Protein AF-M6FG66-F1 (afdb_monomer)

Nearest PDB structures (foldseek):
  4xb6-assembly1_E  TM=2.928E-01  e=1.769E-01  Escherichia coli str. K-12 substr. MG1655
  7z15-assembly1_A  TM=2.916E-01  e=2.229E-01  Escherichia coli

Structure (mmCIF, N/CA/C/O backbone):
data_AF-M6FG66-F1
#
_entry.id   AF-M6FG66-F1
#
loop_
_atom_site.group_PDB
_atom_site.id
_atom_site.type_symbol
_atom_site.label_atom_id
_atom_site.label_alt_id
_atom_site.label_comp_id
_atom_site.label_asym_id
_atom_site.label_entity_id
_atom_site.label_seq_id
_atom_site.pdbx_PDB_ins_code
_atom_site.Cartn_x
_atom_site.Cartn_y
_atom_site.Cartn_z
_atom_site.occupancy
_atom_site.B_iso_or_equiv
_atom_site.auth_seq_id
_atom_site.auth_comp_id
_atom_site.auth_asym_id
_atom_site.auth_atom_id
_atom_site.pdbx_PDB_model_num
ATOM 1 N N . MET A 1 1 ? -5.358 10.974 -17.716 1.00 60.91 1 MET A N 1
ATOM 2 C CA . MET A 1 1 ? -4.245 11.080 -16.752 1.00 60.91 1 MET A CA 1
ATOM 3 C C . MET A 1 1 ? -3.367 9.846 -16.891 1.00 60.91 1 MET A C 1
ATOM 5 O O . MET A 1 1 ? -3.905 8.745 -16.859 1.00 60.91 1 MET A O 1
ATOM 9 N N . LYS A 1 2 ? -2.062 9.996 -17.146 1.00 78.00 2 LYS A N 1
ATOM 10 C CA . LYS A 1 2 ? -1.138 8.850 -17.118 1.00 78.00 2 LYS A CA 1
ATOM 11 C C . LYS A 1 2 ? -0.629 8.708 -15.685 1.00 78.00 2 LYS A C 1
ATOM 13 O O . LYS A 1 2 ? -0.213 9.706 -15.103 1.00 78.00 2 LYS A O 1
ATOM 18 N N . SER A 1 3 ? -0.677 7.500 -15.138 1.00 86.12 3 SER A N 1
ATOM 19 C CA . SER A 1 3 ? -0.088 7.172 -13.840 1.00 86.12 3 SER A CA 1
ATOM 20 C C . SER A 1 3 ? 0.838 5.971 -13.975 1.00 86.12 3 SER A C 1
ATOM 22 O O . SER A 1 3 ? 0.675 5.139 -14.877 1.00 86.12 3 SER A O 1
ATOM 24 N N . ARG A 1 4 ? 1.837 5.890 -13.099 1.00 90.50 4 ARG A N 1
ATOM 25 C CA . ARG A 1 4 ? 2.753 4.751 -13.024 1.00 90.50 4 ARG A CA 1
ATOM 26 C C . ARG A 1 4 ? 2.960 4.357 -11.572 1.00 90.50 4 ARG A C 1
ATOM 28 O O . ARG A 1 4 ? 3.321 5.197 -10.755 1.00 90.50 4 ARG A O 1
ATOM 35 N N . ILE A 1 5 ? 2.803 3.068 -11.272 1.00 92.88 5 ILE A N 1
ATOM 36 C CA . ILE A 1 5 ? 3.134 2.535 -9.948 1.00 92.88 5 ILE A CA 1
ATOM 37 C C . ILE A 1 5 ? 4.638 2.698 -9.712 1.00 92.88 5 ILE A C 1
ATOM 39 O O . ILE A 1 5 ? 5.462 2.171 -10.464 1.00 92.88 5 ILE A O 1
ATOM 43 N N . GLN A 1 6 ? 4.966 3.432 -8.655 1.00 93.25 6 GLN A N 1
ATOM 44 C CA . GLN A 1 6 ? 6.317 3.640 -8.151 1.00 93.25 6 GLN A CA 1
ATOM 45 C C . GLN A 1 6 ? 6.665 2.604 -7.089 1.00 93.25 6 GLN A C 1
ATOM 47 O O . GLN A 1 6 ? 7.740 2.004 -7.127 1.00 93.25 6 GLN A O 1
ATOM 52 N N . ASP A 1 7 ? 5.740 2.352 -6.161 1.00 91.62 7 ASP A N 1
ATOM 53 C CA . ASP A 1 7 ? 5.947 1.342 -5.134 1.00 91.62 7 ASP A CA 1
ATOM 54 C C . ASP A 1 7 ? 4.645 0.710 -4.643 1.00 91.62 7 ASP A C 1
ATOM 56 O O . ASP A 1 7 ? 3.538 1.197 -4.881 1.00 91.62 7 ASP A O 1
ATOM 60 N N . TYR A 1 8 ? 4.818 -0.404 -3.942 1.00 92.31 8 TYR A N 1
ATOM 61 C CA . TYR A 1 8 ? 3.761 -1.167 -3.307 1.00 92.31 8 TYR A CA 1
ATOM 62 C C . TYR A 1 8 ? 4.204 -1.565 -1.902 1.00 92.31 8 TYR A C 1
ATOM 64 O O . TYR A 1 8 ? 5.243 -2.209 -1.721 1.00 92.31 8 TYR A O 1
ATOM 72 N N . LEU A 1 9 ? 3.395 -1.203 -0.911 1.00 92.31 9 LEU A N 1
ATOM 73 C CA . LEU A 1 9 ? 3.662 -1.431 0.499 1.00 92.31 9 LEU A CA 1
ATOM 74 C C . LEU A 1 9 ? 2.567 -2.296 1.110 1.00 92.31 9 LEU A C 1
ATOM 76 O O . LEU A 1 9 ? 1.380 -2.101 0.870 1.00 92.31 9 LEU A O 1
ATOM 80 N N . ARG A 1 10 ? 2.986 -3.224 1.968 1.00 92.12 10 ARG A N 1
ATOM 81 C CA . ARG A 1 10 ? 2.096 -4.047 2.783 1.00 92.12 10 ARG A CA 1
ATOM 82 C C . ARG A 1 10 ? 2.350 -3.722 4.250 1.00 92.12 10 ARG A C 1
ATOM 84 O O . ARG A 1 10 ? 3.420 -4.050 4.765 1.00 92.12 10 ARG A O 1
ATOM 91 N N . ILE A 1 11 ? 1.406 -3.054 4.907 1.00 88.06 11 ILE A N 1
ATOM 92 C CA . ILE A 1 11 ? 1.613 -2.466 6.236 1.00 88.06 11 ILE A CA 1
ATOM 93 C C . ILE A 1 11 ? 0.613 -3.0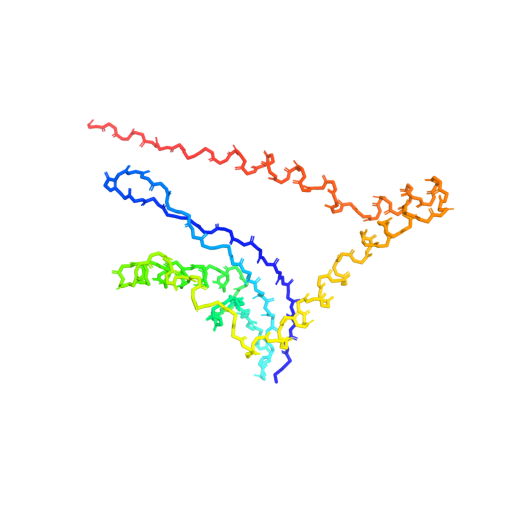43 7.236 1.00 88.06 11 ILE A C 1
ATOM 95 O O . ILE A 1 11 ? -0.590 -3.056 7.003 1.00 88.06 11 ILE A O 1
ATOM 99 N N . GLY A 1 12 ? 1.119 -3.501 8.382 1.00 88.06 12 GLY A N 1
ATOM 100 C CA . GLY A 1 12 ? 0.297 -3.791 9.554 1.00 88.06 12 GLY A CA 1
ATOM 101 C C . GLY A 1 12 ? 0.272 -2.584 10.484 1.00 88.06 12 GLY A C 1
ATOM 102 O O . GLY A 1 12 ? 1.330 -2.138 10.935 1.00 88.06 12 GLY A O 1
ATOM 103 N N . LEU A 1 13 ? -0.918 -2.069 10.791 1.00 86.56 13 LEU A N 1
ATOM 104 C CA . LEU A 1 13 ? -1.086 -0.965 11.733 1.00 86.56 13 LEU A CA 1
ATOM 105 C C . LEU A 1 13 ? -1.432 -1.490 13.131 1.00 86.56 13 LEU A C 1
ATOM 107 O O . LEU A 1 13 ? -2.011 -2.561 13.311 1.00 86.56 13 LEU A O 1
ATOM 111 N N . SER A 1 14 ? -1.039 -0.738 14.155 1.00 87.62 14 SER A N 1
ATOM 112 C CA . SER A 1 14 ? -1.390 -1.053 15.540 1.00 87.62 14 SER A CA 1
ATOM 113 C C . SER A 1 14 ? -1.357 0.197 16.403 1.00 87.62 14 SER A C 1
ATOM 115 O O . SER A 1 14 ? -0.608 1.130 16.119 1.00 87.62 14 SER A O 1
ATOM 117 N N . ALA A 1 15 ? -2.121 0.186 17.488 1.00 84.69 15 ALA A N 1
ATOM 118 C CA . ALA A 1 15 ? -2.133 1.249 18.476 1.00 84.69 15 ALA A CA 1
ATOM 119 C C . ALA A 1 15 ? -2.057 0.694 19.896 1.00 84.69 15 ALA A C 1
ATOM 121 O O . ALA A 1 15 ? -2.389 -0.461 20.155 1.00 84.69 15 ALA A O 1
ATOM 122 N N . ARG A 1 16 ? -1.612 1.524 20.840 1.00 85.81 16 ARG A N 1
ATOM 123 C CA . ARG A 1 16 ? -1.614 1.185 22.264 1.00 85.81 16 ARG A CA 1
ATOM 124 C C . ARG A 1 16 ? -2.794 1.875 22.938 1.00 85.81 16 ARG A C 1
ATOM 126 O O . ARG A 1 16 ? -2.924 3.091 22.859 1.00 85.81 16 ARG A O 1
ATOM 133 N N . HIS A 1 17 ? -3.629 1.103 23.619 1.00 79.69 17 HIS A N 1
ATOM 134 C CA . HIS A 1 17 ? -4.690 1.630 24.461 1.00 79.69 17 HIS A CA 1
ATOM 135 C C . HIS A 1 17 ? -4.076 2.186 25.752 1.00 79.69 17 HIS A C 1
ATOM 137 O O . HIS A 1 17 ? -3.503 1.431 26.537 1.00 79.69 17 HIS A O 1
ATOM 143 N N . ASN A 1 18 ? -4.157 3.502 25.966 1.00 79.88 18 ASN A N 1
ATOM 144 C CA . ASN A 1 18 ? -3.470 4.162 27.085 1.00 79.88 18 ASN A CA 1
ATOM 145 C C . ASN A 1 18 ? -3.875 3.615 28.472 1.00 79.88 18 ASN A C 1
ATOM 147 O O . ASN A 1 18 ? -2.969 3.321 29.251 1.00 79.88 18 ASN A O 1
ATOM 151 N N . PRO A 1 19 ? -5.172 3.410 28.792 1.00 82.50 19 PRO A N 1
ATOM 152 C CA . PRO A 1 19 ? -5.582 2.930 30.116 1.00 82.50 19 PRO A CA 1
ATOM 153 C C . PRO A 1 19 ? -5.103 1.515 30.463 1.00 82.50 19 PRO A C 1
ATOM 155 O O . PRO A 1 19 ? -4.722 1.258 31.599 1.00 82.50 19 PRO A O 1
ATOM 158 N N . THR A 1 20 ? -5.116 0.586 29.502 1.00 82.75 20 THR A N 1
ATOM 159 C CA . THR A 1 20 ? -4.793 -0.835 29.759 1.00 82.75 20 THR A CA 1
ATOM 160 C C . THR A 1 20 ? -3.396 -1.232 29.288 1.00 82.75 20 THR A C 1
ATOM 162 O O . THR A 1 20 ? -2.978 -2.368 29.487 1.00 82.75 20 THR A O 1
ATOM 165 N N . SER A 1 21 ? -2.672 -0.328 28.619 1.00 84.75 21 SER A N 1
ATOM 166 C CA . SER A 1 21 ? -1.422 -0.604 27.891 1.00 84.75 21 SER A CA 1
ATOM 167 C C . SER A 1 21 ? -1.515 -1.720 26.840 1.00 84.75 21 SER A C 1
ATOM 169 O O . SER A 1 21 ? -0.499 -2.107 26.255 1.00 84.75 21 SER A O 1
ATOM 171 N N . GLN A 1 22 ? -2.721 -2.218 26.557 1.00 85.50 22 GLN A N 1
ATOM 172 C CA . GLN A 1 22 ? -2.945 -3.278 25.590 1.00 85.50 22 GLN A CA 1
ATOM 173 C C . GLN A 1 22 ? -2.666 -2.759 24.183 1.00 85.50 22 GLN A C 1
ATOM 175 O O . GLN A 1 22 ? -3.060 -1.651 23.815 1.00 85.50 22 GLN A O 1
ATOM 180 N N . LYS A 1 23 ? -1.971 -3.566 23.385 1.00 86.56 23 LYS A N 1
ATOM 181 C CA . LYS A 1 23 ? -1.747 -3.272 21.974 1.00 86.56 23 LYS A CA 1
ATOM 182 C C . LYS A 1 23 ? -2.909 -3.833 21.161 1.00 86.56 23 LYS A C 1
ATOM 184 O O . LYS A 1 23 ? -3.152 -5.036 21.192 1.00 86.56 23 LYS A O 1
ATOM 189 N N . VAL A 1 24 ? -3.598 -2.953 20.450 1.00 81.69 24 VAL A N 1
ATOM 190 C CA . VAL A 1 24 ? -4.646 -3.284 19.488 1.00 81.69 24 VAL A CA 1
ATOM 191 C C . VAL A 1 24 ? -4.000 -3.324 18.113 1.00 81.69 24 VAL A C 1
ATOM 193 O O . VAL A 1 24 ? -3.283 -2.397 17.728 1.00 81.69 24 VAL A O 1
ATOM 196 N N . TYR A 1 25 ? -4.203 -4.420 17.400 1.00 85.88 25 TYR A N 1
ATOM 197 C CA . TYR A 1 25 ? -3.751 -4.577 16.024 1.00 85.88 25 TYR A CA 1
ATOM 198 C C . TYR A 1 25 ? -4.922 -4.279 15.099 1.00 85.88 25 TYR A C 1
ATOM 200 O O . TYR A 1 25 ? -6.049 -4.626 15.427 1.00 85.88 25 TYR A O 1
ATOM 208 N N . PHE A 1 26 ? -4.651 -3.615 13.982 1.00 86.31 26 PHE A N 1
ATOM 209 C CA . PHE A 1 26 ? -5.640 -3.349 12.945 1.00 86.31 26 PHE A CA 1
ATOM 210 C C . PHE A 1 26 ? -5.467 -4.334 11.787 1.00 86.31 26 PHE A C 1
ATOM 212 O O . PHE A 1 26 ? -4.424 -5.000 11.707 1.00 86.31 26 PHE A O 1
ATOM 219 N N . PRO A 1 27 ? -6.450 -4.411 10.874 1.00 84.69 27 PRO A N 1
ATOM 220 C CA . PRO A 1 27 ? -6.275 -5.114 9.617 1.00 84.69 27 PRO A CA 1
ATOM 221 C C . PRO A 1 27 ? -5.007 -4.655 8.893 1.00 84.69 27 PRO A C 1
ATOM 223 O O . PRO A 1 27 ? -4.590 -3.494 8.958 1.00 84.69 27 PRO A O 1
ATOM 226 N N . LEU A 1 28 ? -4.372 -5.606 8.222 1.00 89.06 28 LEU A N 1
ATOM 227 C CA . LEU A 1 28 ? -3.269 -5.324 7.322 1.00 89.06 28 LEU A CA 1
ATOM 228 C C . LEU A 1 28 ? -3.813 -4.600 6.085 1.00 89.06 28 LEU A C 1
ATOM 230 O O . LEU A 1 28 ? -4.879 -4.967 5.603 1.00 89.06 28 LEU A O 1
ATOM 234 N N . ILE A 1 29 ? -3.071 -3.610 5.589 1.00 90.75 29 ILE A N 1
ATOM 235 C CA . ILE A 1 29 ? -3.455 -2.812 4.421 1.00 90.75 29 ILE A CA 1
ATOM 236 C C . ILE A 1 29 ? -2.400 -2.863 3.319 1.00 90.75 29 ILE A C 1
ATOM 238 O O . ILE A 1 29 ? -1.194 -2.984 3.588 1.00 90.75 29 ILE A O 1
ATOM 242 N N . HIS A 1 30 ? -2.863 -2.716 2.084 1.00 93.25 30 HIS A N 1
ATOM 243 C CA . HIS A 1 30 ? -2.042 -2.570 0.895 1.00 93.25 30 HIS A CA 1
ATOM 244 C C . HIS A 1 30 ? -2.091 -1.123 0.412 1.00 93.25 30 HIS A C 1
ATOM 246 O O . HIS A 1 30 ? -3.153 -0.588 0.102 1.00 93.25 30 HIS A O 1
ATOM 252 N N . ILE A 1 31 ? -0.918 -0.495 0.339 1.00 94.50 31 ILE A N 1
ATOM 253 C CA . ILE A 1 31 ? -0.762 0.868 -0.162 1.00 94.50 31 ILE A CA 1
ATOM 254 C C . ILE A 1 31 ? -0.026 0.823 -1.494 1.00 94.50 31 ILE A C 1
ATOM 256 O O . ILE A 1 31 ? 1.097 0.320 -1.580 1.00 94.50 31 ILE A O 1
ATOM 260 N N . VAL A 1 32 ? -0.648 1.385 -2.521 1.00 95.25 32 VAL A N 1
ATOM 261 C CA . VAL A 1 32 ? -0.026 1.626 -3.825 1.00 95.25 32 VAL A CA 1
ATOM 262 C C . VAL A 1 32 ? 0.398 3.077 -3.885 1.00 95.25 32 VAL A C 1
ATOM 264 O O . VAL A 1 32 ? -0.383 3.944 -3.516 1.00 95.25 32 VAL A O 1
ATOM 267 N N . VAL A 1 33 ? 1.612 3.343 -4.359 1.00 95.50 33 VAL A N 1
ATOM 268 C CA . VAL A 1 33 ? 2.073 4.703 -4.643 1.00 95.50 33 VAL A CA 1
ATOM 269 C C . VAL A 1 33 ? 2.209 4.852 -6.147 1.00 95.50 33 VAL A C 1
ATOM 271 O O . VAL A 1 33 ? 3.015 4.157 -6.769 1.00 95.50 33 VAL A O 1
ATOM 274 N N . GLU A 1 34 ? 1.433 5.755 -6.730 1.00 95.25 34 GLU A N 1
ATOM 275 C CA . GLU A 1 34 ? 1.498 6.106 -8.145 1.00 95.25 34 GLU A CA 1
ATOM 276 C C . GLU A 1 34 ? 2.143 7.482 -8.317 1.00 95.25 34 GLU A C 1
ATOM 278 O O . GLU A 1 34 ? 1.810 8.422 -7.597 1.00 95.25 34 GLU A O 1
ATOM 283 N N . GLU A 1 35 ? 3.048 7.620 -9.287 1.00 93.81 35 GLU A N 1
ATOM 284 C CA . GLU A 1 35 ? 3.356 8.940 -9.837 1.00 93.81 35 GLU A CA 1
ATOM 285 C C . GLU A 1 35 ? 2.234 9.327 -10.801 1.00 93.81 35 GLU A C 1
ATOM 287 O O . GLU A 1 35 ? 1.780 8.511 -11.613 1.00 93.81 35 GLU A O 1
ATOM 292 N N . VAL A 1 36 ? 1.794 10.572 -10.706 1.00 91.38 36 VAL A N 1
ATOM 293 C CA . VAL A 1 36 ? 0.725 11.134 -11.518 1.00 91.38 36 VAL A CA 1
ATOM 294 C C . VAL A 1 36 ? 1.269 12.346 -12.253 1.00 91.38 36 VAL A C 1
ATOM 296 O O . VAL A 1 36 ? 1.801 13.274 -11.640 1.00 91.38 36 VAL A O 1
ATOM 299 N N . TYR A 1 37 ? 1.129 12.327 -13.577 1.00 86.25 37 TYR A N 1
ATOM 300 C CA . TYR A 1 37 ? 1.535 13.436 -14.431 1.00 86.25 37 TYR A CA 1
ATOM 301 C C . TYR A 1 37 ? 0.346 14.358 -14.688 1.00 86.25 37 TYR A C 1
ATOM 303 O O . TYR A 1 37 ? -0.618 13.955 -15.353 1.00 86.25 37 TYR A O 1
ATOM 311 N N . TYR A 1 38 ? 0.444 15.591 -14.198 1.00 80.88 38 TYR A N 1
ATOM 312 C CA . TYR A 1 38 ? -0.483 16.667 -14.528 1.00 80.88 38 TYR A CA 1
ATOM 313 C C . TYR A 1 38 ? 0.032 17.478 -15.729 1.00 80.88 38 TYR A C 1
ATOM 315 O O . TYR A 1 38 ? 1.233 17.499 -16.022 1.00 80.88 38 TYR A O 1
ATOM 323 N N . GLU A 1 39 ? -0.885 18.108 -16.467 1.00 71.62 39 GLU A N 1
ATOM 324 C CA . GLU A 1 39 ? -0.532 19.024 -17.556 1.00 71.62 39 GLU A CA 1
ATOM 325 C C . GLU A 1 39 ? 0.274 20.193 -16.950 1.00 71.62 39 GLU A C 1
ATOM 327 O O . GLU A 1 39 ? -0.129 20.729 -15.926 1.00 71.62 39 GLU A O 1
ATOM 332 N N . GLU A 1 40 ? 1.435 20.524 -17.539 1.00 59.50 40 GLU A N 1
ATOM 333 C CA . GLU A 1 40 ? 2.478 21.456 -17.030 1.00 59.50 40 GLU A CA 1
ATOM 334 C C . GLU A 1 40 ? 3.619 20.875 -16.154 1.00 59.50 40 GLU A C 1
ATOM 336 O O . GLU A 1 40 ? 4.256 21.586 -15.383 1.00 59.50 40 GLU A O 1
ATOM 341 N N . SER A 1 41 ? 4.008 19.608 -16.353 1.00 63.88 41 SER A N 1
ATOM 342 C CA . SER A 1 41 ? 5.250 19.000 -15.802 1.00 63.88 41 SER A CA 1
ATOM 343 C C . SER A 1 41 ? 5.306 18.811 -14.279 1.00 63.88 41 SER A C 1
ATOM 345 O O . SER A 1 41 ? 6.329 18.361 -13.758 1.00 63.88 41 SER A O 1
ATOM 347 N N . ALA A 1 42 ? 4.226 19.105 -13.556 1.00 76.69 42 ALA A N 1
ATOM 348 C CA . ALA A 1 42 ? 4.131 18.801 -12.136 1.00 76.69 42 ALA A CA 1
ATOM 349 C C . ALA A 1 42 ? 3.883 17.297 -11.938 1.00 76.69 42 ALA A C 1
ATOM 351 O O . ALA A 1 42 ? 2.863 16.752 -12.369 1.00 76.69 42 ALA A O 1
ATOM 352 N N . ILE A 1 43 ? 4.834 16.627 -11.286 1.00 87.62 43 ILE A N 1
ATOM 353 C CA . ILE A 1 43 ? 4.684 15.247 -10.824 1.00 87.62 43 ILE A CA 1
ATOM 354 C C . ILE A 1 43 ? 4.129 15.303 -9.405 1.00 87.62 43 ILE A C 1
ATOM 356 O O . ILE A 1 43 ? 4.749 15.894 -8.523 1.00 87.62 43 ILE A O 1
ATOM 360 N N . LYS A 1 44 ? 2.983 14.663 -9.190 1.00 93.44 44 LYS A N 1
ATOM 361 C CA . LYS A 1 44 ? 2.438 14.399 -7.855 1.00 93.44 44 LYS A CA 1
ATOM 362 C C . LYS A 1 44 ? 2.523 12.911 -7.553 1.00 93.44 44 LYS A C 1
ATOM 364 O O . LYS A 1 44 ? 2.630 12.084 -8.460 1.00 93.44 44 LYS A O 1
ATOM 369 N N . TYR A 1 45 ? 2.445 12.576 -6.275 1.00 94.31 45 TYR A N 1
ATOM 370 C CA . TYR A 1 45 ? 2.397 11.202 -5.802 1.00 94.31 45 TYR A CA 1
ATOM 371 C C . TYR A 1 45 ? 1.067 10.951 -5.123 1.00 94.31 45 TYR A C 1
ATOM 373 O O . TYR A 1 45 ? 0.684 11.674 -4.204 1.00 94.31 45 TYR A O 1
ATOM 381 N N . TYR A 1 46 ? 0.391 9.899 -5.561 1.00 95.50 46 TYR A N 1
ATOM 382 C CA . TYR A 1 46 ? -0.882 9.480 -5.008 1.00 95.50 46 TYR A CA 1
ATOM 383 C C . TYR A 1 46 ? -0.707 8.138 -4.304 1.00 95.50 46 TYR A C 1
ATOM 385 O O . TYR A 1 46 ? -0.268 7.166 -4.920 1.00 95.50 46 TYR A O 1
ATOM 393 N N . ALA A 1 47 ? -1.000 8.093 -3.006 1.00 96.31 47 ALA A N 1
ATOM 394 C CA . ALA A 1 47 ? -0.945 6.878 -2.207 1.00 96.31 47 ALA A CA 1
ATOM 395 C C . ALA A 1 47 ? -2.361 6.373 -1.917 1.00 96.31 47 ALA A C 1
ATOM 397 O O . ALA A 1 47 ? -3.127 7.063 -1.248 1.00 96.31 47 ALA A O 1
ATOM 398 N N . THR A 1 48 ? -2.683 5.164 -2.373 1.00 95.00 48 THR A N 1
ATOM 399 C CA . THR A 1 48 ? -4.023 4.566 -2.262 1.00 95.00 48 THR A CA 1
ATOM 400 C C . THR A 1 48 ? -3.998 3.338 -1.366 1.00 95.00 48 THR A C 1
ATOM 402 O O . THR A 1 48 ? -3.236 2.409 -1.624 1.00 95.00 48 THR A O 1
ATOM 405 N N . CYS A 1 49 ? -4.857 3.311 -0.348 1.00 93.62 49 CYS A N 1
ATOM 406 C CA . CYS A 1 49 ? -5.196 2.128 0.435 1.00 93.62 49 CYS A CA 1
ATOM 407 C C . CYS A 1 49 ? -6.270 1.319 -0.306 1.00 93.62 49 CYS A C 1
ATOM 409 O O . CYS A 1 49 ? -7.400 1.789 -0.465 1.00 93.62 49 CYS A O 1
ATOM 411 N N . LEU A 1 50 ? -5.917 0.121 -0.774 1.00 90.88 50 LEU A N 1
ATOM 412 C CA . LEU A 1 50 ? -6.753 -0.655 -1.698 1.00 90.88 50 LEU A CA 1
ATOM 413 C C . LEU A 1 50 ? -8.012 -1.227 -1.048 1.00 90.88 50 LEU A C 1
ATOM 415 O O . LEU A 1 50 ? -9.063 -1.272 -1.681 1.00 90.88 50 LEU A O 1
ATOM 419 N N . GLU A 1 51 ? -7.918 -1.649 0.210 1.00 88.00 51 GLU A N 1
ATOM 420 C CA . GLU A 1 51 ? -9.016 -2.291 0.932 1.00 88.00 51 GLU A CA 1
ATOM 421 C C . GLU A 1 51 ? -10.195 -1.350 1.177 1.00 88.00 51 GLU A C 1
ATOM 423 O O . GLU A 1 51 ? -11.331 -1.806 1.224 1.00 88.00 51 GLU A O 1
ATOM 428 N N . TYR A 1 52 ? -9.923 -0.050 1.326 1.00 87.88 52 TYR A N 1
ATOM 429 C CA . TYR A 1 52 ? -10.906 0.943 1.774 1.00 87.88 52 TYR A CA 1
ATOM 430 C C . TYR A 1 52 ? -11.096 2.100 0.783 1.00 87.88 52 TYR A C 1
ATOM 432 O O . TYR A 1 52 ? -11.748 3.093 1.113 1.00 87.88 52 TYR A O 1
ATOM 440 N N . SER A 1 53 ? -10.496 2.007 -0.411 1.00 88.88 53 SER A N 1
ATOM 441 C CA . SER A 1 53 ? -10.569 3.028 -1.474 1.00 88.88 53 SER A CA 1
ATOM 442 C C . SER A 1 53 ? -10.222 4.439 -1.009 1.00 88.88 53 SER A C 1
ATOM 444 O O . SER A 1 53 ? -10.784 5.424 -1.484 1.00 88.88 53 SER A O 1
ATOM 446 N N . GLN A 1 54 ? -9.311 4.542 -0.046 1.00 91.62 54 GLN A N 1
ATOM 447 C CA . GLN A 1 54 ? -8.857 5.823 0.472 1.00 91.62 54 GLN A CA 1
ATOM 448 C C . GLN A 1 54 ? -7.571 6.227 -0.229 1.00 91.62 54 GLN A C 1
ATOM 450 O O . GLN A 1 54 ? -6.704 5.384 -0.454 1.00 91.62 54 GLN A O 1
ATOM 455 N N . GLY A 1 55 ? -7.420 7.512 -0.531 1.00 93.81 55 GLY A N 1
ATOM 456 C CA . GLY A 1 55 ? -6.238 8.024 -1.206 1.00 93.81 55 GLY A CA 1
ATOM 457 C C . GLY A 1 55 ? -5.753 9.343 -0.627 1.00 93.81 55 GLY A C 1
ATOM 458 O O . GLY A 1 55 ? -6.533 10.121 -0.079 1.00 93.81 55 GLY A O 1
ATOM 459 N N . TYR A 1 56 ? -4.450 9.580 -0.736 1.00 96.69 56 TYR A N 1
ATOM 4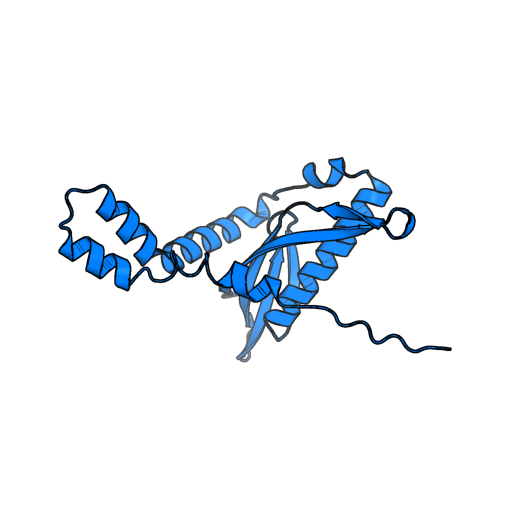60 C CA . TYR A 1 56 ? -3.808 10.813 -0.297 1.00 96.69 56 TYR A CA 1
ATOM 461 C C . TYR A 1 56 ? -2.785 11.273 -1.338 1.00 96.69 56 TYR A C 1
ATOM 463 O O . TYR A 1 56 ? -1.921 10.498 -1.751 1.00 96.69 56 TYR A O 1
ATOM 471 N N . GLU A 1 57 ? -2.868 12.540 -1.744 1.00 95.94 57 GLU A N 1
ATOM 472 C CA . GLU A 1 57 ? -1.943 13.157 -2.699 1.00 95.94 57 GLU A CA 1
ATOM 473 C C . GLU A 1 57 ? -0.887 14.003 -1.975 1.00 95.94 57 GLU A C 1
ATOM 475 O O . GLU A 1 57 ? -1.211 14.744 -1.048 1.00 95.94 57 GLU A O 1
ATOM 480 N N . SER A 1 58 ? 0.371 13.923 -2.412 1.00 94.75 58 SER A N 1
ATOM 481 C CA . SER A 1 58 ? 1.419 14.867 -2.008 1.00 94.75 58 SER A CA 1
ATOM 482 C C . SER A 1 58 ? 2.434 15.123 -3.125 1.00 94.75 58 SER A C 1
ATOM 484 O O . SER A 1 58 ? 2.428 14.475 -4.172 1.00 94.75 58 SER A O 1
ATOM 486 N N . ASP A 1 59 ? 3.347 16.056 -2.875 1.00 93.81 59 ASP A N 1
ATOM 487 C CA . ASP A 1 59 ? 4.503 16.361 -3.726 1.00 93.81 59 ASP A CA 1
ATOM 488 C C . ASP A 1 59 ? 5.657 15.358 -3.568 1.00 93.81 59 ASP A C 1
ATOM 490 O O . ASP A 1 59 ? 6.541 15.280 -4.421 1.00 93.81 59 ASP A O 1
ATOM 494 N N . ALA A 1 60 ? 5.641 14.548 -2.505 1.00 92.81 60 ALA A N 1
ATOM 495 C CA . ALA A 1 60 ? 6.635 13.512 -2.249 1.00 92.81 60 ALA A CA 1
ATOM 496 C C . ALA A 1 60 ? 5.982 12.156 -1.926 1.00 92.81 60 ALA A C 1
ATOM 498 O O . ALA A 1 60 ? 4.979 12.103 -1.206 1.00 92.81 60 ALA A O 1
ATOM 499 N N . PRO A 1 61 ? 6.571 11.029 -2.368 1.00 92.62 61 PRO A N 1
ATOM 500 C CA . PRO A 1 61 ? 5.983 9.709 -2.153 1.00 92.62 61 PRO A CA 1
ATOM 501 C C . PRO A 1 61 ? 5.921 9.332 -0.668 1.00 92.62 61 PRO A C 1
ATOM 503 O O . PRO A 1 61 ? 4.959 8.706 -0.231 1.00 92.62 61 PRO A O 1
ATOM 506 N N . GLN A 1 62 ? 6.911 9.729 0.139 1.00 93.56 62 GLN A N 1
ATOM 507 C CA . GLN A 1 62 ? 6.922 9.437 1.578 1.00 93.56 62 GLN A CA 1
ATOM 508 C C . GLN A 1 62 ? 5.825 10.202 2.322 1.00 93.56 62 GLN A C 1
ATOM 510 O O . GLN A 1 62 ? 5.240 9.670 3.263 1.00 93.56 62 GLN A O 1
ATOM 515 N N . GLU A 1 63 ? 5.544 11.433 1.900 1.00 95.31 63 GLU A N 1
ATOM 516 C CA . GLU A 1 63 ? 4.477 12.249 2.474 1.00 95.31 63 GLU A CA 1
ATOM 517 C C . GLU A 1 63 ? 3.106 11.704 2.093 1.00 95.31 63 GLU A C 1
ATOM 519 O O . GLU A 1 63 ? 2.245 11.591 2.961 1.00 95.31 63 GLU A O 1
ATOM 524 N N . ALA A 1 64 ? 2.931 11.278 0.837 1.00 95.00 64 ALA A N 1
ATOM 525 C CA . ALA A 1 64 ? 1.707 10.620 0.398 1.00 95.00 64 ALA A CA 1
ATOM 526 C C . ALA A 1 64 ? 1.432 9.352 1.229 1.00 95.00 64 ALA A C 1
ATOM 528 O O . ALA A 1 64 ? 0.335 9.172 1.758 1.00 95.00 64 ALA A O 1
ATOM 529 N N . VAL A 1 65 ? 2.460 8.519 1.440 1.00 94.75 65 VAL A N 1
ATOM 530 C CA . VAL A 1 65 ? 2.376 7.319 2.291 1.00 94.75 65 VAL A CA 1
ATOM 531 C C . VAL A 1 65 ? 2.068 7.667 3.753 1.00 94.75 65 VAL A C 1
ATOM 533 O O . VAL A 1 65 ? 1.232 7.016 4.379 1.00 94.75 65 VAL A O 1
ATOM 536 N N . ALA A 1 66 ? 2.719 8.681 4.326 1.00 93.81 66 ALA A N 1
ATOM 537 C CA . ALA A 1 66 ? 2.447 9.100 5.700 1.00 93.81 66 ALA A CA 1
ATOM 538 C C . ALA A 1 66 ? 1.010 9.628 5.862 1.00 93.81 66 ALA A C 1
ATOM 540 O O . ALA A 1 66 ? 0.340 9.291 6.841 1.00 93.81 66 ALA A O 1
ATOM 541 N N . GLY A 1 67 ? 0.527 10.402 4.885 1.00 94.44 67 GLY A N 1
ATOM 542 C CA . GLY A 1 67 ? -0.835 10.926 4.837 1.00 94.44 67 GLY A CA 1
ATOM 543 C C . GLY A 1 67 ? -1.879 9.814 4.824 1.00 94.44 67 GLY A C 1
ATOM 544 O O . GLY A 1 67 ? -2.761 9.800 5.683 1.00 94.44 67 GLY A O 1
ATOM 545 N N . ILE A 1 68 ? -1.736 8.825 3.933 1.00 96.12 68 ILE A N 1
ATOM 546 C CA . ILE A 1 68 ? -2.681 7.701 3.876 1.00 96.12 68 ILE A CA 1
ATOM 547 C C . ILE A 1 68 ? -2.634 6.837 5.146 1.00 96.12 68 ILE A C 1
ATOM 549 O O . ILE A 1 68 ? -3.679 6.413 5.629 1.00 96.12 68 ILE A O 1
ATOM 553 N N . ILE A 1 69 ? -1.459 6.618 5.754 1.00 93.69 69 ILE A N 1
ATOM 554 C CA . ILE A 1 69 ? -1.352 5.872 7.022 1.00 93.69 69 ILE A CA 1
ATOM 555 C C . ILE A 1 69 ? -2.120 6.583 8.141 1.00 93.69 69 ILE A C 1
ATOM 557 O O . ILE A 1 69 ? -2.851 5.927 8.886 1.00 93.69 69 ILE A O 1
ATOM 561 N N . ASN A 1 70 ? -1.969 7.904 8.260 1.00 93.88 70 ASN A N 1
ATOM 562 C CA . ASN A 1 70 ? -2.683 8.688 9.268 1.00 93.88 70 ASN A CA 1
ATOM 563 C C . ASN A 1 70 ? -4.195 8.644 9.034 1.00 93.88 70 ASN A C 1
ATOM 565 O O . ASN A 1 70 ? -4.949 8.378 9.968 1.00 93.88 70 ASN A O 1
ATOM 569 N N . LEU A 1 71 ? -4.627 8.814 7.783 1.00 94.44 71 LEU A N 1
ATOM 570 C CA . LEU A 1 71 ? -6.037 8.759 7.412 1.00 94.44 71 LEU A CA 1
ATOM 571 C C . LEU A 1 71 ? -6.660 7.391 7.736 1.00 94.44 71 LEU A C 1
ATOM 573 O O . LEU A 1 71 ? -7.728 7.321 8.345 1.00 94.44 71 LEU A O 1
ATOM 577 N N . MET A 1 72 ? -5.962 6.294 7.427 1.00 92.56 72 MET A N 1
ATOM 578 C CA . MET A 1 72 ? -6.429 4.948 7.772 1.00 92.56 72 MET A CA 1
ATOM 579 C C . MET A 1 72 ? -6.465 4.705 9.281 1.00 92.56 72 MET A C 1
ATOM 581 O O . MET A 1 72 ? -7.385 4.061 9.784 1.00 92.56 72 MET A O 1
ATOM 585 N N . PHE A 1 73 ? -5.493 5.235 10.024 1.00 89.88 73 PHE A N 1
ATOM 586 C CA . PHE A 1 73 ? -5.486 5.144 11.480 1.00 89.88 73 PHE A CA 1
ATOM 587 C C . PHE A 1 73 ? -6.706 5.849 12.086 1.00 89.88 73 PHE A C 1
ATOM 589 O O . PHE A 1 73 ? -7.406 5.264 12.913 1.00 89.88 73 PHE A O 1
ATOM 596 N N . GLU A 1 74 ? -7.005 7.073 11.651 1.00 89.81 74 GLU A N 1
ATOM 597 C CA . GLU A 1 74 ? -8.184 7.823 12.098 1.00 89.81 74 GLU A CA 1
ATOM 598 C C . GLU A 1 74 ? -9.494 7.122 11.735 1.00 89.81 74 GLU A C 1
ATOM 600 O O . GLU A 1 74 ? -10.398 7.031 12.578 1.00 89.81 74 GLU A O 1
ATOM 605 N N . TYR A 1 75 ? -9.575 6.571 10.521 1.00 89.38 75 TYR A N 1
ATOM 606 C CA . TYR A 1 75 ? -10.710 5.773 10.071 1.00 89.38 75 TYR A CA 1
ATOM 607 C C . TYR A 1 75 ? -10.933 4.567 10.990 1.00 89.38 75 TYR A C 1
ATOM 609 O O . TYR A 1 75 ? -12.009 4.436 11.575 1.00 89.38 75 TYR A O 1
ATOM 617 N N . PHE A 1 76 ? -9.905 3.743 11.226 1.00 89.62 76 PHE A N 1
ATOM 618 C CA . PHE A 1 76 ? -10.016 2.566 12.092 1.00 89.62 76 PHE A CA 1
ATOM 619 C C . PHE A 1 76 ? -10.433 2.921 13.514 1.00 89.62 76 PHE A C 1
ATOM 621 O O . PHE A 1 76 ? -11.329 2.293 14.080 1.00 89.62 76 PHE A O 1
ATOM 628 N N . PHE A 1 77 ? -9.824 3.958 14.090 1.00 85.81 77 PHE A N 1
ATOM 629 C CA . PHE A 1 77 ? -10.192 4.424 15.422 1.00 85.81 77 PHE A CA 1
ATOM 630 C C . PHE A 1 77 ? -11.643 4.883 15.508 1.00 85.81 77 PHE A C 1
ATOM 632 O O . PHE A 1 77 ? -12.317 4.614 16.505 1.00 85.81 77 PHE A O 1
ATOM 639 N N . THR A 1 78 ? -12.118 5.593 14.490 1.00 87.06 78 THR A N 1
ATOM 640 C CA . THR A 1 78 ? -13.487 6.104 14.447 1.00 87.06 78 THR A CA 1
ATOM 641 C C . THR A 1 78 ? -14.490 4.970 14.279 1.00 87.06 78 THR A C 1
ATOM 643 O O . THR A 1 78 ? -15.473 4.926 15.020 1.00 87.06 78 THR A O 1
ATOM 646 N N . SER A 1 79 ? -14.224 4.033 13.369 1.00 86.50 79 SER A N 1
ATOM 647 C CA . SER A 1 79 ? -15.083 2.875 13.123 1.00 86.50 79 SER A CA 1
ATOM 648 C C . SER A 1 79 ? -15.189 1.985 14.359 1.00 86.50 79 SER A C 1
ATOM 650 O O . SER A 1 79 ? -16.300 1.716 14.805 1.00 86.50 79 SER A O 1
ATOM 652 N N . ILE A 1 80 ? -14.071 1.661 15.023 1.00 85.00 80 ILE A N 1
ATOM 653 C CA . ILE A 1 80 ? -14.092 0.872 16.269 1.00 85.00 80 ILE A CA 1
ATOM 654 C C . ILE A 1 80 ? -14.936 1.550 17.350 1.00 85.00 80 ILE A C 1
ATOM 656 O O . ILE A 1 80 ? -15.735 0.894 18.013 1.00 85.00 80 ILE A O 1
ATOM 660 N N . LYS A 1 81 ? -14.775 2.867 17.536 1.00 83.69 81 LYS A N 1
ATOM 661 C CA . LYS A 1 81 ? -15.523 3.616 18.557 1.00 83.69 81 LYS A CA 1
ATOM 662 C C . LYS A 1 81 ? -17.028 3.643 18.296 1.00 83.69 81 LYS A C 1
ATOM 664 O O . LYS A 1 81 ? -17.788 3.721 19.255 1.00 83.69 81 LYS A O 1
ATOM 669 N N . LYS A 1 82 ? -17.447 3.655 17.029 1.00 86.50 82 LYS A N 1
ATOM 670 C CA . LYS A 1 82 ? -18.858 3.799 16.648 1.00 86.50 82 LYS A CA 1
ATOM 671 C C . LYS A 1 82 ? -19.570 2.461 16.470 1.00 86.50 82 LYS A C 1
ATOM 673 O O . LYS A 1 82 ? -20.732 2.358 16.842 1.00 86.50 82 LYS A O 1
ATOM 678 N N . LEU A 1 83 ? -18.895 1.481 15.877 1.00 85.44 83 LEU A N 1
ATOM 679 C CA . LEU A 1 83 ? -19.506 0.266 15.331 1.00 85.44 83 LEU A CA 1
ATOM 680 C C . LEU A 1 83 ? -18.877 -1.029 15.872 1.00 85.44 83 LEU A C 1
ATOM 682 O O . LEU A 1 83 ? -19.378 -2.108 15.579 1.00 85.44 83 LEU A O 1
ATOM 686 N N . GLY A 1 84 ? -17.810 -0.942 16.674 1.00 83.88 84 GLY A N 1
ATOM 687 C CA . GLY A 1 84 ? -17.073 -2.112 17.157 1.00 83.88 84 GLY A CA 1
ATOM 688 C C . GLY A 1 84 ? -15.963 -2.558 16.203 1.00 83.88 84 GLY A C 1
ATOM 689 O O . GLY A 1 84 ? -15.807 -2.029 15.102 1.00 83.88 84 GLY A O 1
ATOM 690 N N . TYR A 1 85 ? -15.134 -3.500 16.649 1.00 81.31 85 TYR A N 1
ATOM 691 C CA . TYR A 1 85 ? -13.933 -3.920 15.918 1.00 81.31 85 TYR A CA 1
ATOM 692 C C . TYR A 1 85 ? -14.260 -4.768 14.687 1.00 81.31 85 TYR A C 1
ATOM 694 O O . TYR A 1 85 ? -13.594 -4.658 13.661 1.00 81.31 85 TYR A O 1
ATOM 702 N N . GLU A 1 86 ? -15.315 -5.567 14.783 1.00 82.19 86 GLU A N 1
ATOM 703 C CA . GLU A 1 86 ? -15.818 -6.459 13.744 1.00 82.19 86 GLU A CA 1
ATOM 704 C C . GLU A 1 86 ? -16.192 -5.681 12.474 1.00 82.19 86 GLU A C 1
ATOM 706 O O . GLU A 1 86 ? -15.849 -6.107 11.375 1.00 82.19 86 GLU A O 1
ATOM 711 N N . SER A 1 87 ? -16.738 -4.470 12.638 1.00 79.56 87 SER A N 1
ATOM 712 C CA . SER A 1 87 ? -17.138 -3.588 11.531 1.00 79.56 87 SER A CA 1
ATOM 713 C C . SER A 1 87 ? -16.005 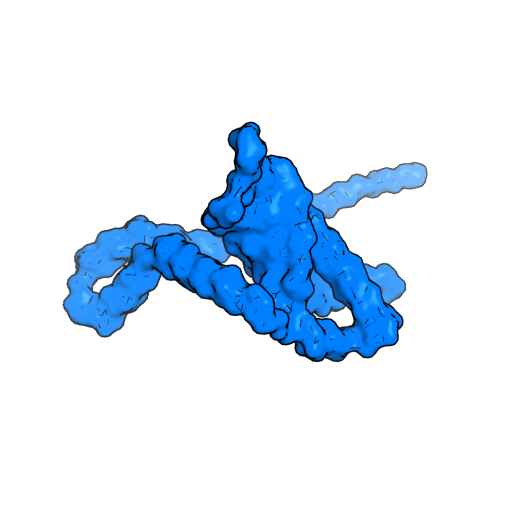-3.210 10.569 1.00 79.56 87 SER A C 1
ATOM 715 O O . SER A 1 87 ? -16.264 -2.814 9.435 1.00 79.56 87 SER A O 1
ATOM 717 N N . LEU A 1 88 ? -14.739 -3.328 10.991 1.00 79.06 88 LEU A N 1
ATOM 718 C CA . LEU A 1 88 ? -13.595 -3.062 10.117 1.00 79.06 88 LEU A CA 1
ATOM 719 C C . LEU A 1 88 ? -13.465 -4.086 8.990 1.00 79.06 88 LEU A C 1
ATOM 721 O O . LEU A 1 88 ? -12.908 -3.758 7.948 1.00 79.06 88 LEU A O 1
ATOM 725 N N . PHE A 1 89 ? -13.952 -5.307 9.201 1.00 74.38 89 PHE A N 1
ATOM 726 C CA . PHE A 1 89 ? -13.873 -6.388 8.220 1.00 74.38 89 PHE A CA 1
ATOM 727 C C . PHE A 1 89 ? -15.087 -6.427 7.294 1.00 74.38 89 PHE A C 1
ATOM 729 O O . PHE A 1 89 ? -15.004 -7.008 6.217 1.00 74.38 89 PHE A O 1
ATOM 736 N N . ASP A 1 90 ? -16.180 -5.775 7.690 1.00 69.06 90 ASP A N 1
ATOM 737 C CA . ASP A 1 90 ? -17.417 -5.723 6.912 1.00 69.06 90 ASP A CA 1
ATOM 738 C C . ASP A 1 90 ? -17.331 -4.728 5.735 1.00 69.06 90 ASP A C 1
ATOM 740 O O . ASP A 1 90 ? -18.109 -4.821 4.790 1.00 69.06 90 ASP A O 1
ATOM 744 N N . CYS A 1 91 ? -16.368 -3.797 5.765 1.00 63.00 91 CYS A N 1
ATOM 745 C CA . CYS A 1 91 ? -16.181 -2.735 4.767 1.00 63.00 91 CYS A CA 1
ATOM 746 C C . CYS A 1 91 ? -14.853 -2.881 4.003 1.00 63.00 91 CYS A C 1
ATOM 748 O O . CYS A 1 91 ? -14.037 -1.957 4.008 1.00 63.00 91 CYS A O 1
ATOM 750 N N . VAL A 1 92 ? -14.603 -4.047 3.405 1.00 69.94 92 VAL A N 1
ATOM 751 C CA . VAL A 1 92 ? -13.328 -4.368 2.744 1.00 69.94 92 VAL A CA 1
ATOM 752 C C . VAL A 1 92 ? -13.565 -4.740 1.278 1.00 69.94 92 VAL A C 1
ATOM 754 O O . VAL A 1 92 ? -14.436 -5.551 0.987 1.00 69.94 92 VAL A O 1
ATOM 757 N N . GLU A 1 93 ? -12.744 -4.169 0.393 1.00 65.25 93 GLU A N 1
ATOM 758 C CA . GLU A 1 93 ? -12.708 -4.355 -1.068 1.00 65.25 93 GLU A CA 1
ATOM 759 C C . GLU A 1 93 ? -13.896 -3.767 -1.844 1.00 65.25 93 GLU A C 1
ATOM 761 O O . GLU A 1 93 ? -14.954 -4.365 -2.016 1.00 65.25 93 GLU A O 1
ATOM 766 N N . GLU A 1 94 ? -13.661 -2.587 -2.417 1.00 73.50 94 GLU A N 1
ATOM 767 C CA . GLU A 1 94 ? -14.581 -1.957 -3.358 1.00 73.50 94 GLU A CA 1
ATOM 768 C C . GLU A 1 94 ? -14.274 -2.390 -4.804 1.00 73.50 94 GLU A C 1
ATOM 770 O O . GLU A 1 94 ? -13.121 -2.274 -5.247 1.00 73.50 94 GLU A O 1
ATOM 775 N N . PRO A 1 95 ? -15.289 -2.773 -5.604 1.00 79.69 95 PRO A N 1
ATOM 776 C CA . PRO A 1 95 ? -15.108 -3.151 -7.009 1.00 79.69 95 PRO A CA 1
ATOM 777 C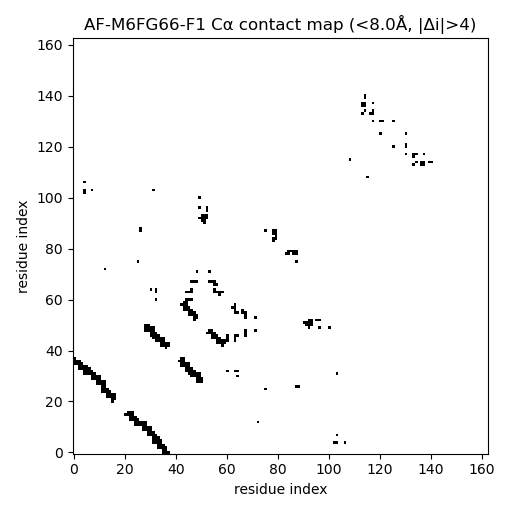 C . PRO A 1 95 ? -14.432 -2.075 -7.872 1.00 79.69 95 PRO A C 1
ATOM 779 O O . PRO A 1 95 ? -13.818 -2.384 -8.893 1.00 79.69 95 PRO A O 1
ATOM 782 N N . VAL A 1 96 ? -14.515 -0.805 -7.460 1.00 79.44 96 VAL A N 1
ATOM 783 C CA . VAL A 1 96 ? -13.889 0.333 -8.155 1.00 79.44 96 VAL A CA 1
ATOM 784 C C . VAL A 1 96 ? -12.362 0.204 -8.259 1.00 79.44 96 VAL A C 1
ATOM 786 O O . VAL A 1 96 ? -11.764 0.761 -9.178 1.00 79.44 96 VAL A O 1
ATOM 789 N N . ASN A 1 97 ? -11.725 -0.576 -7.378 1.00 82.75 97 ASN A N 1
ATOM 790 C CA . ASN A 1 97 ? -10.271 -0.745 -7.359 1.00 82.75 97 ASN A CA 1
ATOM 791 C C . ASN A 1 97 ? -9.760 -1.904 -8.228 1.00 82.75 97 ASN A C 1
ATOM 793 O O . ASN A 1 97 ? -8.547 -2.106 -8.292 1.00 82.75 97 ASN A O 1
ATOM 797 N N . GLU A 1 98 ? -10.619 -2.657 -8.924 1.00 86.94 98 GLU A N 1
ATOM 798 C CA . GLU A 1 98 ? -10.184 -3.817 -9.724 1.00 86.94 98 GLU A CA 1
ATOM 799 C C . GLU A 1 98 ? -9.156 -3.462 -10.809 1.00 86.94 98 GLU A C 1
ATOM 801 O O . GLU A 1 98 ? -8.190 -4.200 -11.037 1.00 86.94 98 GLU A O 1
ATOM 806 N N . GLU A 1 99 ? -9.304 -2.299 -11.452 1.00 88.44 99 GLU A N 1
ATOM 807 C CA . GLU A 1 99 ? -8.321 -1.826 -12.431 1.00 88.44 99 GLU A CA 1
ATOM 808 C C . GLU A 1 99 ? -6.948 -1.604 -11.773 1.00 88.44 99 GLU A C 1
ATOM 810 O O . GLU A 1 99 ? -5.916 -2.038 -12.299 1.00 88.44 99 GLU A O 1
ATOM 815 N N . LEU A 1 100 ? -6.930 -0.965 -10.600 1.00 88.25 100 LEU A N 1
ATOM 816 C CA . LEU A 1 100 ? -5.707 -0.693 -9.850 1.00 88.25 100 LEU A CA 1
ATOM 817 C C . LEU A 1 100 ? -5.070 -1.992 -9.345 1.00 88.25 100 LEU A C 1
ATOM 819 O O . LEU A 1 100 ? -3.863 -2.180 -9.497 1.00 88.25 100 LEU A O 1
ATOM 823 N N . TRP A 1 101 ? -5.871 -2.943 -8.862 1.00 89.25 101 TRP A N 1
ATOM 824 C CA . TRP A 1 101 ? -5.413 -4.293 -8.541 1.00 89.25 101 TRP A CA 1
ATOM 825 C C . TRP A 1 101 ? -4.767 -4.989 -9.744 1.00 89.25 101 TRP A C 1
ATOM 827 O O . TRP A 1 101 ? -3.718 -5.624 -9.609 1.00 89.25 101 TRP A O 1
ATOM 837 N N . GLY A 1 102 ? -5.338 -4.833 -10.941 1.00 88.31 102 GLY A N 1
ATOM 838 C CA . GLY A 1 102 ? -4.740 -5.299 -12.191 1.00 88.31 102 GLY A CA 1
ATOM 839 C C . GLY A 1 102 ? -3.358 -4.691 -12.455 1.00 88.31 102 GLY A C 1
ATOM 840 O O . GLY A 1 102 ? -2.415 -5.423 -12.777 1.00 88.31 102 GLY A O 1
ATOM 841 N N .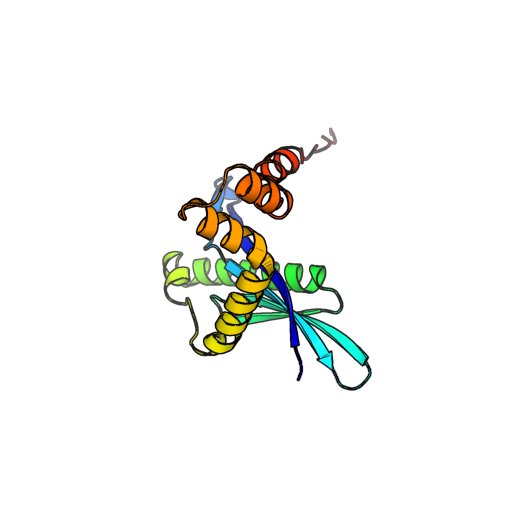 LYS A 1 103 ? -3.211 -3.373 -12.262 1.00 90.06 103 LYS A N 1
ATOM 842 C CA . LYS A 1 103 ? -1.922 -2.668 -12.385 1.00 90.06 103 LYS A CA 1
ATOM 843 C C . LYS A 1 103 ? -0.906 -3.171 -11.357 1.00 90.06 103 LYS A C 1
ATOM 845 O O . LYS A 1 103 ? 0.231 -3.454 -11.730 1.00 90.06 103 LYS A O 1
ATOM 850 N N . VAL A 1 104 ? -1.317 -3.358 -10.101 1.00 89.94 104 VAL A N 1
ATOM 851 C CA . VAL A 1 104 ? -0.466 -3.887 -9.021 1.00 89.94 104 VAL A CA 1
ATOM 852 C C . VAL A 1 104 ? 0.030 -5.289 -9.347 1.00 89.94 104 VAL A C 1
ATOM 854 O O . VAL A 1 104 ? 1.229 -5.542 -9.269 1.00 89.94 104 VAL A O 1
ATOM 857 N N . ARG A 1 105 ? -0.859 -6.198 -9.769 1.00 89.50 105 ARG A N 1
ATOM 858 C CA . ARG A 1 105 ? -0.479 -7.569 -10.151 1.00 89.50 105 ARG A CA 1
ATOM 859 C C . ARG A 1 105 ? 0.587 -7.569 -11.246 1.00 89.50 105 ARG A C 1
ATOM 861 O O . ARG A 1 105 ? 1.582 -8.281 -11.122 1.00 89.50 105 ARG A O 1
ATOM 868 N N . ARG A 1 106 ? 0.414 -6.739 -12.281 1.00 88.62 106 ARG A N 1
ATOM 869 C CA . ARG A 1 106 ? 1.399 -6.586 -13.362 1.00 88.62 106 ARG A CA 1
ATOM 870 C C . ARG A 1 106 ? 2.727 -6.031 -12.845 1.00 88.62 106 ARG A C 1
ATOM 872 O O . ARG A 1 106 ? 3.765 -6.634 -13.093 1.00 88.62 106 ARG A O 1
ATOM 879 N N . PHE A 1 107 ? 2.687 -4.948 -12.070 1.00 90.25 107 PHE A N 1
ATOM 880 C CA . PHE A 1 107 ? 3.874 -4.334 -11.475 1.00 90.25 107 PHE A CA 1
ATOM 881 C C . PHE A 1 107 ? 4.670 -5.322 -10.611 1.00 90.25 107 PHE A C 1
ATOM 883 O O . PHE A 1 107 ? 5.889 -5.408 -10.734 1.00 90.25 107 PHE A O 1
ATOM 890 N N . LEU A 1 108 ? 4.000 -6.100 -9.755 1.00 86.12 108 LEU A N 1
ATOM 891 C CA . LEU A 1 108 ? 4.661 -7.100 -8.914 1.00 86.12 108 LEU A CA 1
ATOM 892 C C . LEU A 1 108 ? 5.250 -8.239 -9.758 1.00 86.12 108 LEU A C 1
ATOM 894 O O . LEU A 1 108 ? 6.380 -8.651 -9.504 1.00 86.12 108 LEU A O 1
ATOM 898 N N . ALA A 1 109 ? 4.533 -8.722 -10.777 1.00 84.56 109 ALA A N 1
ATOM 899 C CA . ALA A 1 109 ? 5.048 -9.749 -11.682 1.00 84.56 109 ALA A CA 1
ATOM 900 C C . ALA A 1 109 ? 6.321 -9.283 -12.408 1.00 84.56 109 ALA A C 1
ATOM 902 O O . ALA A 1 109 ? 7.291 -10.033 -12.484 1.00 84.56 109 ALA A O 1
ATOM 903 N N . GLU A 1 110 ? 6.353 -8.034 -12.873 1.00 86.31 110 GLU A N 1
ATOM 904 C CA . GLU A 1 110 ? 7.535 -7.429 -13.493 1.00 86.31 110 GLU A CA 1
ATOM 905 C C . GLU A 1 110 ? 8.679 -7.263 -12.477 1.00 86.31 110 GLU A C 1
ATOM 907 O O . GLU A 1 110 ? 9.795 -7.730 -12.721 1.00 86.31 110 GLU A O 1
ATOM 912 N N . LYS A 1 111 ? 8.391 -6.682 -11.301 1.00 84.94 111 LYS A N 1
ATOM 913 C CA . LYS A 1 111 ? 9.358 -6.430 -10.213 1.00 84.94 111 LYS A CA 1
ATOM 914 C C . LYS A 1 111 ? 10.011 -7.709 -9.687 1.00 84.94 111 LYS A C 1
ATOM 916 O O . LYS A 1 111 ? 11.179 -7.683 -9.304 1.00 84.94 111 LYS A O 1
ATOM 921 N N . TYR A 1 112 ? 9.275 -8.820 -9.658 1.00 82.38 112 TYR A N 1
ATOM 922 C CA . TYR A 1 112 ? 9.749 -10.112 -9.150 1.00 82.38 112 TYR A CA 1
ATOM 923 C C . TYR A 1 112 ? 9.993 -11.156 -10.246 1.00 82.38 112 TYR A C 1
ATOM 925 O O . TYR A 1 112 ? 10.245 -12.317 -9.922 1.00 82.38 112 TYR A O 1
ATOM 933 N N . SER A 1 113 ? 9.970 -10.760 -11.519 1.00 83.31 113 SER A N 1
ATOM 934 C CA . SER A 1 113 ? 10.091 -11.652 -12.683 1.00 83.31 113 SER A CA 1
ATOM 935 C C . SER A 1 113 ? 11.291 -12.600 -12.601 1.00 83.31 113 SER A C 1
ATOM 937 O O . SER A 1 113 ? 11.141 -13.804 -12.790 1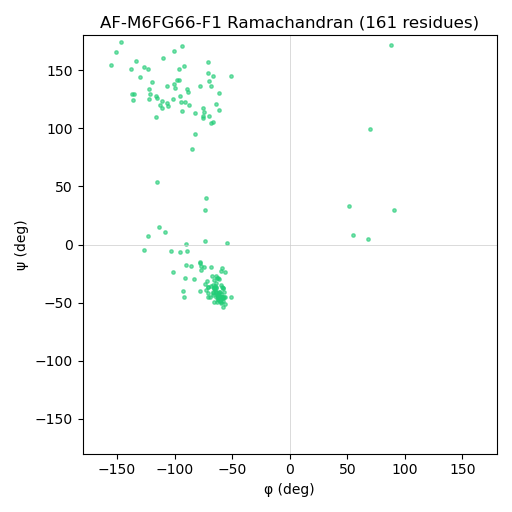.00 83.31 113 SER A O 1
ATOM 939 N N . GLU A 1 114 ? 12.469 -12.100 -12.226 1.00 79.62 114 GLU A N 1
ATOM 940 C CA . GLU A 1 114 ? 13.677 -12.925 -12.076 1.00 79.62 114 GLU A CA 1
ATOM 941 C C . GLU A 1 114 ? 13.552 -13.974 -10.963 1.00 79.62 114 GLU A C 1
ATOM 943 O O . GLU A 1 114 ? 14.038 -15.096 -11.096 1.00 79.62 114 GLU A O 1
ATOM 948 N N . SER A 1 115 ? 12.885 -13.623 -9.861 1.00 78.50 115 SER A N 1
ATOM 949 C CA . SER A 1 115 ? 12.653 -14.547 -8.746 1.00 78.50 115 SER A CA 1
ATOM 950 C C . SER A 1 115 ? 11.609 -15.601 -9.109 1.00 78.50 115 SER A C 1
ATOM 952 O O . SER A 1 115 ? 11.788 -16.768 -8.777 1.00 78.50 115 SER A O 1
ATOM 954 N N . LEU A 1 116 ? 10.557 -15.214 -9.834 1.00 78.38 116 LEU A N 1
ATOM 955 C CA . LEU A 1 116 ? 9.558 -16.148 -10.355 1.00 78.38 116 LEU A CA 1
ATOM 956 C C . LEU A 1 116 ? 10.179 -17.119 -11.367 1.00 78.38 116 LEU A C 1
ATOM 958 O O . LEU A 1 116 ? 9.926 -18.317 -11.286 1.00 78.38 116 LEU A O 1
ATOM 962 N N . ASN A 1 117 ? 11.054 -16.627 -12.248 1.00 78.81 117 ASN A N 1
ATOM 963 C CA . ASN A 1 117 ? 11.782 -17.457 -13.207 1.00 78.81 117 ASN A CA 1
ATOM 964 C C . ASN A 1 117 ? 12.719 -18.454 -12.504 1.00 78.81 117 ASN A C 1
ATOM 966 O O . ASN A 1 117 ? 12.730 -19.634 -12.840 1.00 78.81 117 ASN A O 1
ATOM 970 N N . PHE A 1 118 ? 13.449 -18.017 -11.469 1.00 79.81 118 PHE A N 1
ATOM 971 C CA . PHE A 1 118 ? 14.255 -18.925 -10.645 1.00 79.81 118 PHE A CA 1
ATOM 972 C C . PHE A 1 118 ? 13.404 -20.037 -10.017 1.00 79.81 118 PHE A C 1
ATOM 974 O O . PHE A 1 118 ? 13.759 -21.211 -10.113 1.00 79.81 118 PHE A O 1
ATOM 981 N N . VAL A 1 119 ? 12.274 -19.677 -9.395 1.00 77.25 119 VAL A N 1
ATOM 982 C CA . VAL A 1 119 ? 11.365 -20.647 -8.769 1.00 77.25 119 VAL A CA 1
ATOM 983 C C . VAL A 1 119 ? 10.861 -21.639 -9.810 1.00 77.25 119 VAL A C 1
ATOM 985 O O . VAL A 1 119 ? 10.994 -22.840 -9.599 1.00 77.25 119 VAL A O 1
ATOM 988 N N . GLN A 1 120 ? 10.362 -21.165 -10.951 1.00 79.38 120 GLN A N 1
ATOM 989 C CA . GLN A 1 120 ? 9.891 -22.033 -12.027 1.00 79.38 120 GLN A CA 1
ATOM 990 C C . GLN A 1 120 ? 10.983 -23.011 -12.481 1.00 79.38 120 GLN A C 1
ATOM 992 O O . GLN A 1 120 ? 10.766 -24.221 -12.479 1.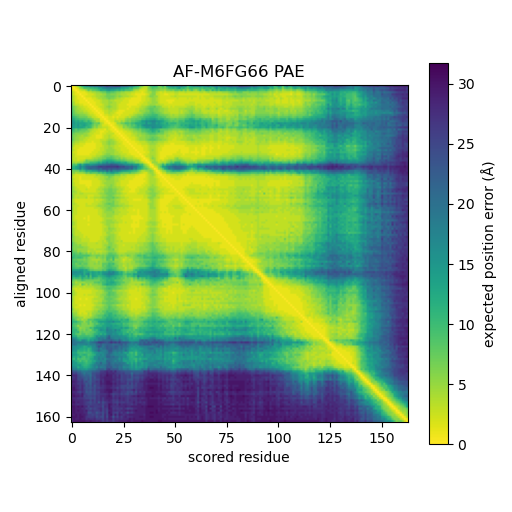00 79.38 120 GLN A O 1
ATOM 997 N N . LYS A 1 121 ? 12.180 -22.503 -12.792 1.00 80.12 121 LYS A N 1
ATOM 998 C CA . LYS A 1 121 ? 13.306 -23.322 -13.253 1.00 80.12 121 LYS A CA 1
ATOM 999 C C . LYS A 1 121 ? 13.779 -24.330 -12.21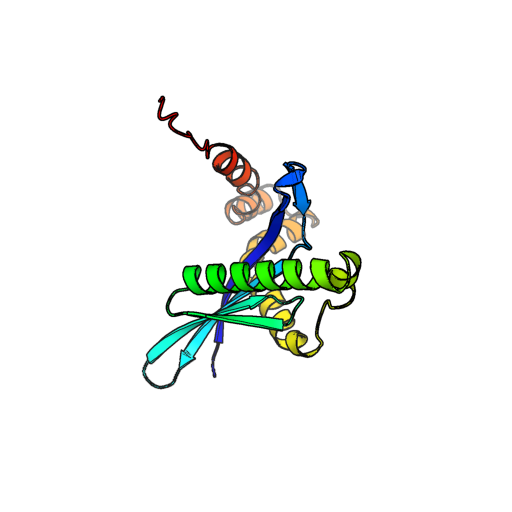1 1.00 80.12 121 LYS A C 1
ATOM 1001 O O . LYS A 1 121 ? 14.238 -25.401 -12.586 1.00 80.12 121 LYS A O 1
ATOM 1006 N N . SER A 1 122 ? 13.622 -24.038 -10.919 1.00 74.00 122 SER A N 1
ATOM 1007 C CA . SER A 1 122 ? 13.969 -24.973 -9.840 1.00 74.00 122 SER A CA 1
ATOM 1008 C C . SER A 1 122 ? 13.064 -26.208 -9.757 1.00 74.00 122 SER A C 1
ATOM 1010 O O . SER A 1 122 ? 13.472 -27.211 -9.177 1.00 74.00 122 SER A O 1
ATOM 1012 N N . PHE A 1 123 ? 11.865 -26.151 -10.348 1.00 78.19 123 PHE A N 1
ATOM 1013 C CA . PHE A 1 123 ? 10.957 -27.295 -10.478 1.00 78.19 123 PHE A CA 1
ATOM 1014 C C . PHE A 1 123 ? 11.086 -28.018 -11.829 1.00 78.19 123 PHE A C 1
ATOM 1016 O O . PHE A 1 123 ? 10.478 -29.069 -12.022 1.00 78.19 123 PHE A O 1
ATOM 1023 N N . GLU A 1 124 ? 11.870 -27.475 -12.762 1.00 82.50 124 GLU A N 1
ATOM 1024 C CA . GLU A 1 124 ? 12.203 -28.105 -14.041 1.00 82.50 124 GLU A CA 1
ATOM 1025 C C . GLU A 1 124 ? 13.530 -28.887 -13.919 1.00 82.50 124 GLU A C 1
ATOM 1027 O O . GLU A 1 124 ? 14.259 -28.756 -12.936 1.00 82.50 124 GLU A O 1
ATOM 1032 N N . ASN A 1 125 ? 13.895 -29.683 -14.933 1.00 75.50 125 ASN A N 1
ATOM 1033 C CA . ASN A 1 125 ? 15.199 -30.371 -15.003 1.00 75.50 125 ASN A CA 1
ATOM 1034 C C . ASN A 1 125 ? 16.364 -29.398 -15.316 1.00 75.50 125 ASN A C 1
ATOM 1036 O O . ASN A 1 125 ? 17.234 -29.710 -16.132 1.00 75.50 125 ASN A O 1
ATOM 1040 N N . ALA A 1 126 ? 16.360 -28.199 -14.728 1.00 78.19 126 ALA A N 1
ATOM 1041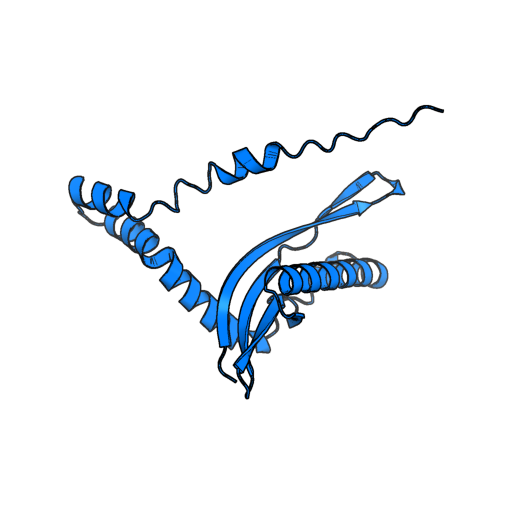 C CA . ALA A 1 126 ? 17.416 -27.208 -14.899 1.00 78.19 126 ALA A CA 1
ATOM 1042 C C . ALA A 1 126 ? 18.728 -27.699 -14.270 1.00 78.19 126 ALA A C 1
ATOM 1044 O O . ALA A 1 126 ? 18.734 -28.374 -13.234 1.00 78.19 126 ALA A O 1
ATOM 1045 N N . SER A 1 127 ? 19.859 -27.356 -14.889 1.00 79.31 127 SER A N 1
ATOM 1046 C CA . SER A 1 127 ? 21.165 -27.749 -14.359 1.00 79.31 127 SER A CA 1
ATOM 1047 C C . SER A 1 127 ? 21.501 -26.974 -13.084 1.00 79.31 127 SER A C 1
ATOM 1049 O O . SER A 1 127 ? 21.010 -25.868 -12.828 1.00 79.31 127 SER A O 1
ATOM 1051 N N . ARG A 1 128 ? 22.391 -27.542 -12.267 1.00 78.50 128 ARG A N 1
ATOM 1052 C CA . ARG A 1 128 ? 22.866 -26.888 -11.043 1.00 78.50 128 ARG A CA 1
ATOM 1053 C C . ARG A 1 128 ? 23.512 -25.534 -11.351 1.00 78.50 128 ARG A C 1
ATOM 1055 O O . ARG A 1 128 ? 23.352 -24.588 -10.583 1.00 78.50 128 ARG A O 1
ATOM 1062 N N . GLU A 1 129 ? 24.236 -25.443 -12.459 1.00 83.00 129 GLU A N 1
ATOM 1063 C CA . GLU A 1 129 ? 24.926 -24.241 -12.917 1.00 83.00 129 GLU A CA 1
ATOM 1064 C C . GLU A 1 129 ? 23.929 -23.138 -13.304 1.00 83.00 129 GLU A C 1
ATOM 1066 O O . GLU A 1 129 ? 24.095 -21.990 -12.885 1.00 83.00 129 GLU A O 1
ATOM 1071 N N . GLU A 1 130 ? 22.856 -23.498 -14.017 1.00 77.19 130 GLU A N 1
ATOM 1072 C CA . GLU A 1 130 ? 21.777 -22.586 -14.420 1.00 77.19 130 GLU A CA 1
ATOM 1073 C C . GLU A 1 130 ? 21.046 -22.007 -13.198 1.00 77.19 130 GLU A C 1
ATOM 1075 O O . GLU A 1 130 ? 20.868 -20.791 -13.085 1.00 77.19 130 GLU A O 1
ATOM 1080 N N . LEU A 1 131 ? 20.710 -22.852 -12.218 1.00 76.06 131 LEU A N 1
ATOM 1081 C CA . LEU A 1 131 ? 20.071 -22.412 -10.973 1.00 76.06 131 LEU A CA 1
ATOM 1082 C C . LEU A 1 131 ? 20.974 -21.491 -10.143 1.00 76.06 131 LEU A C 1
ATOM 1084 O O . LEU A 1 131 ? 20.494 -20.523 -9.553 1.00 76.06 131 LEU A O 1
ATOM 1088 N N . VAL A 1 132 ? 22.286 -21.741 -10.104 1.00 79.12 132 VAL A N 1
ATOM 1089 C CA . VAL A 1 132 ? 23.241 -20.864 -9.407 1.00 79.12 132 VAL A CA 1
ATOM 1090 C C . VAL A 1 132 ? 23.332 -19.494 -10.081 1.00 79.12 132 VAL A C 1
ATOM 1092 O O . VAL A 1 132 ? 23.459 -18.480 -9.389 1.00 79.12 132 VAL A O 1
ATOM 1095 N N . GLU A 1 133 ? 23.270 -19.427 -11.410 1.00 79.94 133 GLU A N 1
ATOM 1096 C CA . GLU A 1 133 ? 23.299 -18.153 -12.129 1.00 79.94 133 GLU A CA 1
ATOM 1097 C C . GLU A 1 133 ? 22.002 -17.354 -11.942 1.00 79.94 133 GLU A C 1
ATOM 1099 O O . GLU A 1 133 ? 22.052 -16.164 -11.613 1.00 79.94 133 GLU A O 1
ATOM 1104 N N . LEU A 1 134 ? 20.847 -18.011 -12.061 1.00 73.19 134 LEU A N 1
ATOM 1105 C CA . LEU A 1 134 ? 19.540 -17.405 -11.795 1.00 73.19 134 LEU A CA 1
ATOM 1106 C C . LEU A 1 134 ? 19.425 -16.943 -10.334 1.00 73.19 134 LEU A C 1
ATOM 1108 O O . LEU A 1 134 ? 18.998 -15.818 -10.071 1.00 73.19 134 LEU A O 1
ATOM 1112 N N . GLY A 1 135 ? 19.922 -17.748 -9.390 1.00 72.44 135 GLY A N 1
ATOM 1113 C CA . GLY A 1 135 ? 19.960 -17.435 -7.960 1.00 72.44 135 GLY A CA 1
ATOM 1114 C C . GLY A 1 135 ? 20.788 -16.190 -7.609 1.00 72.44 135 GLY A C 1
ATOM 1115 O O . GLY A 1 135 ? 20.494 -15.479 -6.643 1.00 72.44 135 GLY A O 1
ATOM 1116 N N . LYS A 1 136 ? 21.829 -15.884 -8.398 1.00 76.44 136 LYS A N 1
ATOM 1117 C CA . LYS A 1 136 ? 22.634 -14.658 -8.239 1.00 76.44 136 LYS A CA 1
ATOM 1118 C C . LYS A 1 136 ? 21.878 -13.403 -8.683 1.00 76.44 136 LYS A C 1
ATOM 1120 O O . LYS A 1 136 ? 22.128 -12.341 -8.108 1.00 76.44 136 LYS A O 1
ATOM 1125 N N . LYS A 1 137 ? 20.991 -13.524 -9.676 1.00 70.06 137 LYS A N 1
ATOM 1126 C CA . LYS A 1 137 ? 20.142 -12.436 -10.193 1.00 70.06 137 LYS A CA 1
ATOM 1127 C C . LYS A 1 137 ? 18.953 -12.190 -9.252 1.00 70.06 137 LYS A C 1
ATOM 1129 O O . LYS A 1 137 ? 18.724 -11.065 -8.820 1.00 70.06 137 LYS A O 1
ATOM 1134 N N . SER A 1 138 ? 18.356 -13.257 -8.717 1.00 64.12 138 SER A N 1
ATOM 1135 C CA . SER A 1 138 ? 17.216 -13.230 -7.785 1.00 64.12 138 SER A CA 1
ATOM 1136 C C . SER A 1 138 ? 17.534 -12.783 -6.339 1.00 64.12 138 SER A C 1
ATOM 1138 O O . SER A 1 138 ? 16.856 -13.205 -5.396 1.00 64.12 138 SER A O 1
ATOM 1140 N N . ARG A 1 139 ? 18.543 -11.919 -6.117 1.00 53.97 139 ARG A N 1
ATOM 1141 C CA . ARG A 1 139 ? 19.077 -11.459 -4.803 1.00 53.97 139 ARG A CA 1
ATOM 1142 C C . ARG A 1 139 ? 18.054 -10.853 -3.819 1.00 53.97 139 ARG A C 1
ATOM 1144 O O . ARG A 1 139 ? 18.428 -10.452 -2.716 1.00 53.97 139 ARG A O 1
ATOM 1151 N N . ILE A 1 140 ? 16.777 -10.792 -4.175 1.00 50.56 140 ILE A N 1
ATOM 1152 C CA . ILE A 1 140 ? 15.687 -10.277 -3.347 1.00 50.56 140 ILE A CA 1
ATOM 1153 C C . ILE A 1 140 ? 15.164 -11.340 -2.361 1.00 50.56 140 ILE A C 1
ATOM 1155 O O . ILE A 1 140 ? 14.805 -10.983 -1.238 1.00 50.56 140 ILE A O 1
ATOM 1159 N N . LEU A 1 141 ? 15.236 -12.639 -2.685 1.00 43.19 141 LEU A N 1
ATOM 1160 C CA . LEU A 1 141 ? 14.755 -13.706 -1.787 1.00 43.19 141 LEU A CA 1
ATOM 1161 C C . LEU A 1 141 ? 15.577 -13.825 -0.486 1.00 43.19 141 LEU A C 1
ATOM 1163 O O . LEU A 1 141 ? 15.014 -14.036 0.585 1.00 43.19 141 LEU A O 1
ATOM 1167 N N . PHE A 1 142 ? 16.892 -13.581 -0.530 1.00 39.16 142 PHE A N 1
ATOM 1168 C CA . PHE A 1 142 ? 17.765 -13.679 0.654 1.00 39.16 142 PHE A CA 1
ATOM 1169 C C . PHE A 1 142 ? 17.893 -12.381 1.473 1.00 39.16 142 PHE A C 1
ATOM 1171 O O . PHE A 1 142 ? 18.478 -12.392 2.560 1.00 39.16 142 PHE A O 1
ATOM 1178 N N . ARG A 1 143 ? 17.327 -11.250 1.018 1.00 39.19 143 ARG A N 1
ATOM 1179 C CA . ARG A 1 143 ? 17.331 -9.992 1.796 1.00 39.19 143 ARG A CA 1
ATOM 1180 C C . ARG A 1 143 ? 16.174 -9.868 2.790 1.00 39.19 143 ARG A C 1
ATOM 1182 O O . ARG A 1 143 ? 16.325 -9.130 3.765 1.00 39.19 143 ARG A O 1
ATOM 1189 N N . LEU A 1 144 ? 15.093 -10.637 2.642 1.00 40.53 144 LEU A N 1
ATOM 1190 C CA . LEU A 1 144 ? 13.979 -10.645 3.604 1.00 40.53 144 LEU A CA 1
ATOM 1191 C C . LEU A 1 144 ? 14.409 -11.108 5.012 1.00 40.53 144 LEU A C 1
ATOM 1193 O O . LEU A 1 144 ? 13.895 -10.597 6.001 1.00 40.53 144 LEU A O 1
ATOM 1197 N N . GLY A 1 145 ? 15.437 -11.957 5.131 1.00 33.94 145 GLY A N 1
ATOM 1198 C CA . GLY A 1 145 ? 16.012 -12.339 6.430 1.00 33.94 145 GLY A CA 1
ATOM 1199 C C . GLY A 1 145 ? 16.886 -11.265 7.105 1.00 33.94 145 GLY A C 1
ATOM 1200 O O . GLY A 1 145 ? 17.104 -11.320 8.315 1.00 33.94 145 GLY A O 1
ATOM 1201 N N . SER A 1 146 ? 17.390 -10.268 6.364 1.00 35.38 146 SER A N 1
ATOM 1202 C CA . SER A 1 146 ? 18.317 -9.252 6.907 1.00 35.38 146 SER A CA 1
ATOM 1203 C C . SER A 1 146 ? 17.658 -7.910 7.237 1.00 35.38 146 SER A C 1
ATOM 1205 O O . SER A 1 146 ? 18.142 -7.207 8.125 1.00 35.38 146 SER A O 1
ATOM 1207 N N . ILE A 1 147 ? 16.520 -7.577 6.617 1.00 42.28 147 ILE A N 1
ATOM 1208 C CA . ILE A 1 147 ? 15.751 -6.363 6.951 1.00 42.28 147 ILE A CA 1
ATOM 1209 C C . ILE A 1 147 ? 15.069 -6.508 8.325 1.00 42.28 147 ILE A C 1
ATOM 1211 O O . ILE A 1 147 ? 15.122 -5.577 9.133 1.00 42.28 147 ILE A O 1
ATOM 1215 N N . PHE A 1 148 ? 14.584 -7.706 8.679 1.00 38.34 148 PHE A N 1
ATOM 1216 C CA . PHE A 1 148 ? 14.080 -7.995 10.032 1.00 38.34 148 PHE A CA 1
ATOM 1217 C C . PHE A 1 148 ? 15.162 -7.913 11.124 1.00 38.34 148 PHE A C 1
ATOM 1219 O O . PHE A 1 148 ? 14.857 -7.561 12.262 1.00 38.34 148 PHE A O 1
ATOM 1226 N N . ARG A 1 149 ? 16.441 -8.145 10.789 1.00 36.06 149 ARG A N 1
ATOM 1227 C CA . ARG A 1 149 ? 17.571 -7.968 11.725 1.00 36.06 149 ARG A CA 1
ATOM 1228 C C . ARG A 1 149 ? 17.981 -6.507 11.932 1.00 36.06 149 ARG A C 1
ATOM 1230 O O . ARG A 1 149 ? 18.615 -6.203 12.938 1.00 36.06 149 ARG A O 1
ATOM 1237 N N . LYS A 1 150 ? 17.656 -5.602 11.001 1.00 33.41 150 LYS A N 1
ATOM 1238 C CA . LYS A 1 150 ? 18.041 -4.182 11.098 1.00 33.41 150 LYS A CA 1
ATOM 1239 C C . LYS A 1 150 ? 16.985 -3.321 11.800 1.00 33.41 150 LYS A C 1
ATOM 1241 O O . LYS A 1 150 ? 17.357 -2.374 12.485 1.00 33.41 150 LYS A O 1
ATOM 1246 N N . MET A 1 151 ? 15.699 -3.679 11.720 1.00 32.62 151 MET A N 1
ATOM 1247 C CA . MET A 1 151 ? 14.628 -2.969 12.444 1.00 32.62 151 MET A CA 1
ATOM 1248 C C . MET A 1 151 ? 14.529 -3.323 13.936 1.00 32.62 151 MET A C 1
ATOM 1250 O O . MET A 1 151 ? 13.963 -2.546 14.701 1.00 32.62 151 MET A O 1
ATOM 1254 N N . SER A 1 152 ? 15.141 -4.418 14.401 1.00 33.28 152 SER A N 1
ATOM 1255 C CA . SER A 1 152 ? 15.187 -4.762 15.833 1.00 33.28 152 SER A CA 1
ATOM 1256 C C . SER A 1 152 ? 16.149 -3.891 16.664 1.00 33.28 152 SER A C 1
ATOM 1258 O O . SER A 1 152 ? 16.310 -4.134 17.858 1.00 33.28 152 SER A O 1
ATOM 1260 N N . MET A 1 153 ? 16.803 -2.885 16.064 1.00 34.81 153 MET A N 1
ATOM 1261 C CA . MET A 1 153 ? 17.791 -2.021 16.731 1.00 34.81 153 MET A CA 1
ATOM 1262 C C . MET A 1 153 ? 17.387 -0.548 16.890 1.00 34.81 153 MET A C 1
ATOM 1264 O O . MET A 1 153 ? 18.223 0.267 17.278 1.00 34.81 153 MET A O 1
ATOM 1268 N N . ILE A 1 154 ? 16.114 -0.184 16.711 1.00 35.44 154 ILE A N 1
ATOM 1269 C CA . ILE A 1 154 ? 15.635 1.136 17.156 1.00 35.44 154 ILE A CA 1
ATOM 1270 C C . ILE A 1 154 ? 15.257 1.042 18.642 1.00 35.44 154 ILE A C 1
ATOM 1272 O O . ILE A 1 154 ? 14.103 0.842 19.016 1.00 35.44 154 ILE A O 1
ATOM 1276 N N . LYS A 1 155 ? 16.263 1.155 19.520 1.00 38.53 155 LYS A N 1
ATOM 1277 C CA . LYS A 1 155 ? 16.054 1.413 20.952 1.00 38.53 155 LYS A CA 1
ATOM 1278 C C . LYS A 1 155 ? 15.684 2.886 21.131 1.00 38.53 155 LYS A C 1
ATOM 1280 O O . LYS A 1 155 ? 16.550 3.752 21.027 1.00 38.53 155 LYS A O 1
ATOM 1285 N N . PHE A 1 156 ? 14.431 3.178 21.473 1.00 35.84 156 PHE A N 1
ATOM 1286 C CA . PHE A 1 156 ? 14.071 4.492 22.009 1.00 35.84 156 PHE A CA 1
ATOM 1287 C C . PHE A 1 156 ? 14.693 4.658 23.402 1.00 35.84 156 PHE A C 1
ATOM 1289 O O . PHE A 1 156 ? 14.246 4.066 24.385 1.00 35.84 156 PHE A O 1
ATOM 1296 N N . ARG A 1 157 ? 15.761 5.458 23.490 1.00 32.09 157 ARG A N 1
ATOM 1297 C CA . ARG A 1 157 ? 16.351 5.906 24.755 1.00 32.09 157 ARG A CA 1
ATOM 1298 C C . ARG A 1 157 ? 15.545 7.103 25.260 1.00 32.09 157 ARG A C 1
ATOM 1300 O O . ARG A 1 157 ? 15.818 8.234 24.874 1.00 32.09 157 ARG A O 1
ATOM 1307 N N . VAL A 1 158 ? 14.567 6.866 26.132 1.00 35.28 158 VAL A N 1
ATOM 1308 C CA . VAL A 1 158 ? 13.912 7.952 26.878 1.00 35.28 158 VAL A CA 1
ATOM 1309 C C . VAL A 1 158 ? 14.923 8.495 27.892 1.00 35.28 158 VAL A C 1
ATOM 1311 O O . VAL A 1 158 ? 15.314 7.799 28.833 1.00 35.28 158 VAL A O 1
ATOM 1314 N N . LYS A 1 159 ? 15.401 9.727 27.678 1.00 34.94 159 LYS A N 1
ATOM 1315 C CA . LYS A 1 159 ? 16.148 10.486 28.689 1.00 34.94 159 LYS A CA 1
ATOM 1316 C C . LYS A 1 159 ? 15.216 10.694 29.887 1.00 34.94 159 LYS A C 1
ATOM 1318 O O . LYS A 1 159 ? 14.207 11.376 29.765 1.00 34.94 159 LYS A O 1
ATOM 1323 N N . LYS A 1 160 ? 15.567 10.122 31.043 1.00 39.75 160 LYS A N 1
ATOM 1324 C CA . LYS A 1 160 ? 15.021 10.553 32.335 1.00 39.75 160 LYS A CA 1
ATOM 1325 C C . LYS A 1 160 ? 15.526 11.971 32.599 1.00 39.75 160 LYS A C 1
ATOM 1327 O O . LYS A 1 160 ? 16.695 12.136 32.941 1.00 39.75 160 LYS A O 1
ATOM 1332 N N . THR A 1 161 ? 14.674 12.974 32.452 1.00 37.47 161 THR A N 1
ATOM 1333 C CA . THR A 1 161 ? 14.821 14.210 33.219 1.00 37.47 161 THR A CA 1
ATOM 1334 C C . THR A 1 161 ? 14.349 13.896 34.633 1.00 37.47 161 THR A C 1
ATOM 1336 O O . THR A 1 161 ? 13.192 13.546 34.860 1.00 37.47 161 THR A O 1
ATOM 1339 N N . LYS A 1 162 ? 15.301 13.874 35.568 1.00 41.62 162 LYS A N 1
ATOM 1340 C CA . LYS A 1 162 ? 15.000 13.868 36.996 1.00 41.62 162 LYS A CA 1
ATOM 1341 C C . LYS A 1 162 ? 14.464 15.251 37.378 1.00 41.62 162 LYS A C 1
ATOM 1343 O O . LYS A 1 162 ? 14.856 16.240 36.761 1.00 41.62 162 LYS A O 1
ATOM 1348 N N . SER A 1 163 ? 13.560 15.216 38.355 1.00 41.28 163 SER A N 1
ATOM 1349 C CA . SER A 1 163 ? 13.133 16.318 39.221 1.00 41.28 163 SER A CA 1
ATOM 1350 C C . SER A 1 163 ? 14.267 17.247 39.636 1.00 41.28 163 SER A C 1
ATOM 1352 O O . SER A 1 163 ? 15.421 16.767 39.710 1.00 41.28 163 SER A O 1
#

Sequence (163 aa):
MKSRIQDYLRIGLSARHNPTSQKVYFPLIHIVVEEVYYEESAIKYYATCLEYSQGYESDAPQEAVAGIINLMFEYFFTSIKKLGYESLFDCVEEPVNEELWGKVRRFLAEKYSESLNFVQKSFENASREELVELGKKSRILFRLGSIFRKMSMIKFRVKKTKS

Solvent-accessible surface area (backbone atoms only — not comparable to full-atom values): 9539 Å² total; per-residue (Å²): 129,61,69,44,81,73,48,79,46,80,47,76,47,69,49,67,42,79,94,77,66,46,74,46,74,51,76,71,44,43,37,40,32,27,42,35,56,45,94,86,81,49,65,36,18,38,16,32,36,55,45,67,76,42,70,24,75,28,80,41,64,69,57,5,47,52,47,35,52,51,53,52,50,53,48,52,56,50,45,36,74,76,65,35,70,69,53,64,69,76,62,56,62,55,79,86,44,53,66,57,51,53,52,49,54,52,52,50,49,63,76,39,38,57,46,52,50,38,56,55,43,70,77,46,97,59,51,74,67,58,51,54,55,37,53,65,69,27,58,65,74,72,44,64,72,50,54,66,66,59,67,76,66,78,75,83,78,79,78,80,80,75,133

Radius of gyration: 20.59 Å; Cα contacts (8 Å, |Δi|>4): 196; chains: 1; bounding box: 44×52×57 Å

Secondary structure (DSSP, 8-state):
-EEEEEEEEEEEEEEE-TTT-PEEEEEEEEEEEEEEE-TTS-EEEEEEETTTTEEEEESSHHHHHHHHHHHHHHHHHHHHHHH-STHHHHS---GGGHHHHHHHHHHHHHHTHHHHHHHHHHTTT--HHHHHHHHHH-TTTTTHHHHHHHHTT----------

Foldseek 3Di:
DDKAFPDKDWDKDWDADVVVRDIGTADIWIWTWIFDDDPPRQTKIKIATAFQRDIAIDSDRVVRVVVVVVVVVVVQVVCCVPPNRVVRVVRTGDPVCVVVVVNVVVVVCVVQVLVVVLVVCVPPPHDPVRNVVSVVVNVVVVCVVVVVVVVVPPDDDDDDPDD

pLDDT: mean 77.9, std 18.56, range [32.09, 96.69]

Mean predicted aligned error: 11.91 Å

Organism: NCBI:txid996804